Protein AF-A0A2S6ZAH8-F1 (afdb_monomer_lite)

pLDDT: mean 76.75, std 14.33, range [39.75, 96.81]

Foldseek 3Di:
DDPDDDDDQLDQDPVNCVVVVVVDDDDDDDPPDDDPDDPPPDDDDDDPVVVVSLVSNCVVVPQPDDDLPDLVSVCVNCVCDVPPHDSVRSNVVSVVVVVVCCVVCVVPPPPPPPPVPDDDD

Organism: NCBI:txid56464

Radius of gyration: 21.01 Å; chains: 1; bounding box: 39×53×66 Å

InterPro domains:
  IPR025161 Insertion element IS402-like domain [PF13340] (12-64)

Secondary structure (DSSP, 8-state):
---PPP--TT---HHHHHHHGGGSPP----TTS--SS-TT-SSPPPPHHHHHHHHHHHHHH------TT-HHHHHHH-TTBTTTB-HHHHHHHHHHHHHHHHHH-GGGS--GGGGSSS---

Structure (mmCIF, N/CA/C/O backbone):
data_AF-A0A2S6ZAH8-F1
#
_entry.id   AF-A0A2S6ZAH8-F1
#
loop_
_atom_site.group_PDB
_atom_site.id
_atom_site.type_symbol
_atom_site.label_atom_id
_atom_site.label_alt_id
_atom_site.label_comp_id
_atom_site.label_asym_id
_atom_site.label_entity_id
_atom_site.label_seq_id
_atom_site.pdbx_PDB_ins_code
_atom_site.Cartn_x
_atom_site.Cartn_y
_atom_site.Cartn_z
_atom_site.occupancy
_atom_site.B_iso_or_equiv
_atom_site.auth_seq_id
_atom_site.auth_comp_id
_atom_site.auth_asym_id
_atom_site.auth_atom_id
_atom_site.pdbx_PDB_model_num
ATOM 1 N N . MET A 1 1 ? -12.974 -35.774 -2.867 1.00 39.75 1 MET A N 1
ATOM 2 C CA . MET A 1 1 ? -11.675 -35.068 -2.810 1.00 39.75 1 MET A CA 1
ATOM 3 C C . MET A 1 1 ? -11.791 -33.830 -3.685 1.00 39.75 1 MET A C 1
ATOM 5 O O . MET A 1 1 ? -11.860 -33.980 -4.897 1.00 39.75 1 MET A O 1
ATOM 9 N N . ALA A 1 2 ? -11.941 -32.635 -3.108 1.00 48.81 2 ALA A N 1
ATOM 10 C CA . ALA A 1 2 ? -12.063 -31.413 -3.903 1.00 48.81 2 ALA A CA 1
ATOM 11 C C . ALA A 1 2 ? -10.699 -31.071 -4.524 1.00 48.81 2 ALA A C 1
ATOM 13 O O . ALA A 1 2 ? -9.753 -30.724 -3.821 1.00 48.81 2 ALA A O 1
ATOM 14 N N . THR A 1 3 ? -10.586 -31.208 -5.842 1.00 56.06 3 THR A N 1
ATOM 15 C CA . THR A 1 3 ? -9.433 -30.751 -6.622 1.00 56.06 3 THR A CA 1
ATOM 16 C C . THR A 1 3 ? -9.428 -29.226 -6.648 1.00 56.06 3 THR A C 1
ATOM 18 O O . THR A 1 3 ? -10.157 -28.608 -7.422 1.00 56.06 3 THR A O 1
ATOM 21 N N . GLY A 1 4 ? -8.640 -28.611 -5.766 1.00 67.81 4 GLY A N 1
ATOM 22 C CA . GLY A 1 4 ? -8.479 -27.160 -5.723 1.00 67.81 4 GLY A CA 1
ATOM 23 C C . GLY A 1 4 ? -7.835 -26.629 -7.005 1.00 67.81 4 GLY A C 1
ATOM 24 O O . GLY A 1 4 ? -6.816 -27.151 -7.464 1.00 67.81 4 GLY A O 1
ATOM 25 N N . LYS A 1 5 ? -8.418 -25.575 -7.588 1.00 79.44 5 LYS A N 1
ATOM 26 C CA . LYS A 1 5 ? -7.823 -24.854 -8.719 1.00 79.44 5 LYS A CA 1
ATOM 27 C C . LYS A 1 5 ? -6.515 -24.212 -8.252 1.00 79.44 5 LYS A C 1
ATOM 29 O O . LYS A 1 5 ? -6.515 -23.415 -7.318 1.00 79.44 5 LYS A O 1
ATOM 34 N N . ARG A 1 6 ? -5.400 -24.551 -8.902 1.00 82.31 6 ARG A N 1
ATOM 35 C CA . ARG A 1 6 ? -4.115 -23.891 -8.646 1.00 82.31 6 ARG A CA 1
ATOM 36 C C . ARG A 1 6 ? -4.205 -22.420 -9.050 1.00 82.31 6 ARG A C 1
ATOM 38 O O . ARG A 1 6 ? -4.636 -22.110 -10.158 1.00 82.31 6 ARG A O 1
ATOM 45 N N . VAL A 1 7 ? -3.771 -21.545 -8.152 1.00 83.62 7 VAL A N 1
ATOM 46 C CA . VAL A 1 7 ? -3.579 -20.112 -8.397 1.00 83.62 7 VAL A CA 1
ATOM 47 C C . VAL A 1 7 ? -2.100 -19.774 -8.267 1.00 83.62 7 VAL A C 1
ATOM 49 O O . VAL A 1 7 ? -1.328 -20.551 -7.693 1.00 83.62 7 VAL A O 1
ATOM 52 N N . ASP A 1 8 ? -1.699 -18.628 -8.805 1.00 78.38 8 ASP A N 1
ATOM 53 C CA . ASP A 1 8 ? -0.338 -18.146 -8.627 1.00 78.38 8 ASP A CA 1
ATOM 54 C C . ASP A 1 8 ? -0.039 -17.872 -7.153 1.00 78.38 8 ASP A C 1
ATOM 56 O O . ASP A 1 8 ? -0.906 -17.482 -6.371 1.00 78.38 8 ASP A O 1
ATOM 60 N N . ALA A 1 9 ? 1.224 -18.037 -6.771 1.00 75.50 9 ALA A N 1
ATOM 61 C CA . ALA A 1 9 ? 1.632 -17.978 -5.371 1.00 75.50 9 ALA A CA 1
ATOM 62 C C . ALA A 1 9 ? 1.552 -16.571 -4.740 1.00 75.50 9 ALA A C 1
ATOM 64 O O . ALA A 1 9 ? 1.813 -16.433 -3.549 1.00 75.50 9 ALA A O 1
ATOM 65 N N . TRP A 1 10 ? 1.242 -15.535 -5.526 1.00 79.12 10 TRP A N 1
ATOM 66 C CA . TRP A 1 10 ? 1.010 -14.163 -5.061 1.00 79.12 10 TRP A CA 1
ATOM 67 C C . TRP A 1 10 ? -0.479 -13.805 -4.928 1.00 79.12 10 TRP A C 1
ATOM 69 O O . TRP A 1 10 ? -0.802 -12.698 -4.500 1.00 79.12 10 TRP A O 1
ATOM 79 N N . VAL A 1 11 ? -1.391 -14.705 -5.306 1.00 83.50 11 VAL A N 1
ATOM 80 C CA . VAL A 1 11 ? -2.837 -14.482 -5.198 1.00 83.50 11 VAL A CA 1
ATOM 81 C C . VAL A 1 11 ? -3.304 -14.815 -3.783 1.00 83.50 11 VAL A C 1
ATOM 83 O O . VAL A 1 11 ? -3.062 -15.912 -3.282 1.00 83.50 11 VAL A O 1
ATOM 86 N N . VAL A 1 12 ? -4.020 -13.884 -3.149 1.00 86.75 12 VAL A N 1
ATOM 87 C CA . VAL A 1 12 ? -4.660 -14.116 -1.849 1.00 86.75 12 VAL A CA 1
ATOM 88 C C . VAL A 1 12 ? -6.063 -14.668 -2.074 1.00 86.75 12 VAL A C 1
ATOM 90 O O . VAL A 1 12 ? -6.985 -13.945 -2.451 1.00 86.75 12 VAL A O 1
ATOM 93 N N . THR A 1 13 ? -6.216 -15.972 -1.855 1.00 90.69 13 THR A N 1
ATOM 94 C CA . THR A 1 13 ? -7.520 -16.641 -1.894 1.00 90.69 13 THR A CA 1
ATOM 95 C C . THR A 1 13 ? -8.376 -16.256 -0.689 1.00 90.69 13 THR A C 1
ATOM 97 O O . THR A 1 13 ? -7.855 -15.815 0.337 1.00 90.69 13 THR A O 1
ATOM 100 N N . ASP A 1 14 ? -9.691 -16.465 -0.787 1.00 91.88 14 ASP A N 1
ATOM 101 C CA . ASP A 1 14 ? -10.610 -16.211 0.330 1.00 91.88 14 ASP A CA 1
ATOM 102 C C . ASP A 1 14 ? -10.260 -17.054 1.565 1.00 91.88 14 ASP A C 1
ATOM 104 O O . ASP A 1 14 ? -10.259 -16.532 2.674 1.00 91.88 14 ASP A O 1
ATOM 108 N N . ASP A 1 15 ? -9.849 -18.312 1.378 1.00 92.50 15 ASP A N 1
ATOM 109 C CA . ASP A 1 15 ? -9.406 -19.182 2.477 1.00 92.50 15 ASP A CA 1
ATOM 110 C C . ASP A 1 15 ? -8.154 -18.654 3.189 1.00 92.50 15 ASP A C 1
ATOM 112 O O . ASP A 1 15 ? -8.025 -18.771 4.411 1.00 92.50 15 ASP A O 1
ATOM 116 N N . LEU A 1 16 ? -7.208 -18.082 2.435 1.00 92.19 16 LEU A N 1
ATOM 117 C CA . LEU A 1 16 ? -6.026 -17.453 3.018 1.00 92.19 16 LEU A CA 1
ATOM 118 C C . LEU A 1 16 ? -6.418 -16.169 3.754 1.00 92.19 16 LEU A C 1
ATOM 120 O O . LEU A 1 16 ? -5.952 -15.931 4.870 1.00 92.19 16 LEU A O 1
ATOM 124 N N . TRP A 1 17 ? -7.293 -15.365 3.149 1.00 94.38 17 TRP A N 1
ATOM 125 C CA . TRP A 1 17 ? -7.785 -14.130 3.745 1.00 94.38 17 TRP A CA 1
ATOM 126 C C . TRP A 1 17 ? -8.536 -14.381 5.056 1.00 94.38 17 TRP A C 1
ATOM 128 O O . TRP A 1 17 ? -8.249 -13.713 6.043 1.00 94.38 17 TRP A O 1
ATOM 138 N N . ALA A 1 18 ? -9.394 -15.402 5.117 1.00 96.56 18 ALA A N 1
ATOM 139 C CA . ALA A 1 18 ? -10.149 -15.769 6.317 1.00 96.56 18 ALA A CA 1
ATOM 140 C C . ALA A 1 18 ? -9.252 -16.103 7.525 1.00 96.56 18 ALA A C 1
ATOM 142 O O . ALA A 1 18 ? -9.659 -15.930 8.672 1.00 96.56 18 ALA A O 1
ATOM 143 N N . ARG A 1 19 ? -8.016 -16.561 7.284 1.00 95.75 19 ARG A N 1
ATOM 144 C CA . ARG A 1 19 ? -7.014 -16.806 8.337 1.00 95.75 19 ARG A CA 1
ATOM 145 C C . ARG A 1 19 ? -6.225 -15.552 8.703 1.00 95.75 19 ARG A C 1
ATOM 147 O O . ARG A 1 19 ? -5.796 -15.420 9.843 1.00 95.75 19 ARG A O 1
ATOM 154 N N . ALA A 1 20 ? -5.998 -14.664 7.737 1.00 95.12 20 ALA A N 1
ATOM 155 C CA . ALA A 1 20 ? -5.197 -13.458 7.916 1.00 95.12 20 ALA A CA 1
ATOM 156 C C . ALA A 1 20 ? -5.992 -12.310 8.554 1.00 95.12 20 ALA A C 1
ATOM 158 O O . ALA A 1 20 ? -5.465 -11.617 9.421 1.00 95.12 20 ALA A O 1
ATOM 159 N N . GLU A 1 21 ? -7.248 -12.113 8.148 1.00 95.62 21 GLU A N 1
ATOM 160 C CA . GLU A 1 21 ? -8.095 -10.993 8.569 1.00 95.62 21 GLU A CA 1
AT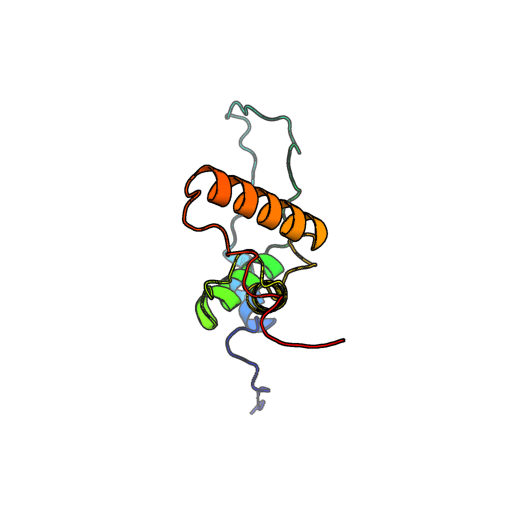OM 161 C C . GLU A 1 21 ? -8.224 -10.845 10.094 1.00 95.62 21 GLU A C 1
ATOM 163 O O . GLU A 1 21 ? -8.001 -9.735 10.582 1.00 95.62 21 GLU A O 1
ATOM 168 N N . PRO A 1 22 ? -8.470 -11.916 10.879 1.00 96.81 22 PRO A N 1
ATOM 169 C CA . PRO A 1 22 ? -8.616 -11.795 12.332 1.00 96.81 22 PRO A CA 1
ATOM 170 C C . PRO A 1 22 ? -7.329 -11.371 13.053 1.00 96.81 22 PRO A C 1
ATOM 172 O O . PRO A 1 22 ? -7.378 -10.954 14.206 1.00 96.81 22 PRO A O 1
ATOM 175 N N . LEU A 1 23 ? -6.170 -11.491 12.395 1.00 95.88 23 LEU A N 1
ATOM 176 C CA . LEU A 1 23 ? -4.866 -11.143 12.964 1.00 95.88 23 LEU A CA 1
ATOM 177 C C . LEU A 1 23 ? -4.521 -9.660 12.781 1.00 95.88 23 LEU A C 1
ATOM 179 O O . LEU A 1 23 ? -3.525 -9.187 13.330 1.00 95.88 23 LEU A O 1
ATOM 183 N N . ILE A 1 24 ? -5.301 -8.922 11.988 1.00 92.31 24 ILE A N 1
ATOM 184 C CA . ILE A 1 24 ? -5.035 -7.515 11.699 1.00 92.31 24 ILE A CA 1
ATOM 185 C C . ILE A 1 24 ? -5.622 -6.663 12.830 1.00 92.31 24 ILE A C 1
ATOM 187 O O . ILE A 1 24 ? -6.839 -6.652 13.016 1.00 92.31 24 ILE A O 1
ATOM 191 N N . PRO A 1 25 ? -4.793 -5.913 13.577 1.00 91.94 25 PRO A N 1
ATOM 192 C CA . PRO A 1 25 ? -5.287 -5.106 14.681 1.00 91.94 25 PRO A CA 1
ATOM 193 C C . PRO A 1 25 ? -6.176 -3.969 14.172 1.00 91.94 25 PRO A C 1
ATOM 195 O O . PRO A 1 25 ? -5.859 -3.290 13.187 1.00 91.94 25 PRO A O 1
ATOM 198 N N . VAL A 1 26 ? -7.272 -3.721 14.887 1.00 88.88 26 VAL A N 1
ATOM 199 C CA . VAL A 1 26 ? -8.141 -2.573 14.623 1.00 88.88 26 VAL A CA 1
ATOM 200 C C . VAL A 1 26 ? -7.390 -1.295 14.985 1.00 88.88 26 VAL A C 1
ATOM 202 O O . VAL A 1 26 ? -6.798 -1.163 16.056 1.00 88.88 26 VAL A O 1
ATOM 205 N N . ARG A 1 27 ? -7.379 -0.336 14.058 1.00 84.06 27 ARG A N 1
ATOM 206 C CA . ARG A 1 27 ? -6.688 0.935 14.258 1.00 84.06 27 ARG A CA 1
ATOM 207 C C . ARG A 1 27 ? -7.548 1.878 15.089 1.00 84.06 27 ARG A C 1
ATOM 209 O O . ARG A 1 27 ? -8.475 2.491 14.566 1.00 84.06 27 ARG A O 1
ATOM 216 N N . GLU A 1 28 ? -7.153 2.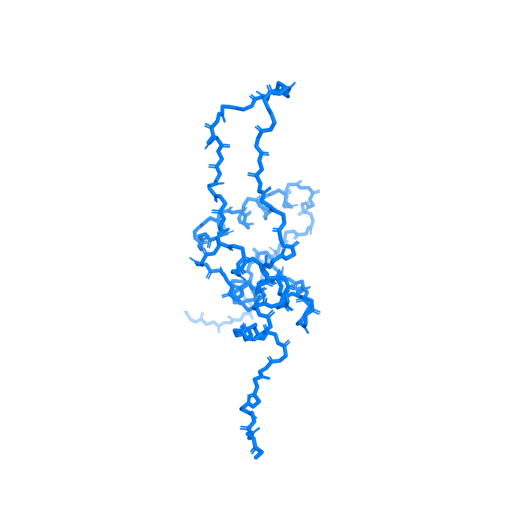079 16.337 1.00 87.25 28 GLU A N 1
ATOM 217 C CA . GLU A 1 28 ? -7.784 3.033 17.245 1.00 87.25 28 GLU A CA 1
ATOM 218 C C . GLU A 1 28 ? -6.918 4.279 17.441 1.00 87.25 28 GLU A C 1
ATOM 220 O O . GLU A 1 28 ? -5.686 4.234 17.378 1.00 87.25 28 GLU A O 1
ATOM 225 N N . ARG A 1 29 ? -7.571 5.427 17.641 1.00 83.62 29 ARG A N 1
ATOM 226 C CA . ARG A 1 29 ? -6.892 6.681 17.966 1.00 83.62 29 ARG A CA 1
ATOM 227 C C . ARG A 1 29 ? -6.981 6.903 19.480 1.00 83.62 29 ARG A C 1
ATOM 229 O O . ARG A 1 29 ? -8.024 7.378 19.924 1.00 83.62 29 ARG A O 1
ATOM 236 N N . PRO A 1 30 ? -5.942 6.574 20.271 1.00 88.62 30 PRO A N 1
ATOM 237 C CA . PRO A 1 30 ? -5.981 6.769 21.717 1.00 88.62 30 PRO A CA 1
ATOM 238 C C . PRO A 1 30 ? -6.236 8.234 22.086 1.00 88.62 30 PRO A C 1
ATOM 240 O O . PRO A 1 30 ? -5.559 9.140 21.599 1.00 88.62 30 PRO A O 1
ATOM 243 N N . ALA A 1 31 ? -7.209 8.458 22.972 1.00 84.31 31 ALA A N 1
ATOM 244 C CA . ALA A 1 31 ? -7.618 9.793 23.414 1.00 84.31 31 ALA A CA 1
ATOM 245 C C . ALA A 1 31 ? -6.533 10.525 24.225 1.00 84.31 31 ALA A C 1
ATOM 247 O O . ALA A 1 31 ? -6.544 11.746 24.320 1.00 84.31 31 ALA A O 1
ATOM 248 N N . THR A 1 32 ? -5.581 9.780 24.785 1.00 89.75 32 THR A N 1
ATOM 249 C CA . THR A 1 32 ? -4.507 10.289 25.649 1.00 89.75 32 THR A CA 1
ATOM 250 C C . THR A 1 32 ? -3.337 10.904 24.883 1.00 89.75 32 THR A C 1
ATOM 252 O O . THR A 1 32 ? -2.452 11.498 25.491 1.00 89.75 32 THR A O 1
ATOM 255 N N . THR A 1 33 ? -3.287 10.744 23.558 1.00 87.44 33 THR A N 1
ATOM 256 C CA . THR A 1 33 ? -2.172 11.228 22.738 1.00 87.44 33 THR A CA 1
ATOM 257 C C . THR A 1 33 ? -2.499 12.583 22.124 1.00 87.44 33 THR A C 1
ATOM 259 O O . THR A 1 33 ? -3.488 12.726 21.404 1.00 87.44 33 THR A O 1
ATOM 262 N N . GLU A 1 34 ? -1.627 13.569 22.326 1.00 89.62 34 GLU A N 1
ATOM 263 C CA . GLU A 1 34 ? -1.725 14.840 21.616 1.00 89.62 34 GLU A CA 1
ATOM 264 C C . GLU A 1 34 ? -1.200 14.683 20.181 1.00 89.62 34 GLU A C 1
ATOM 266 O O . GLU A 1 34 ? -0.031 14.387 19.925 1.00 89.62 34 GLU A O 1
ATOM 271 N N . TYR A 1 35 ? -2.086 14.854 19.203 1.00 87.31 35 TYR A N 1
ATOM 272 C CA . TYR A 1 35 ? -1.741 14.681 17.797 1.00 87.31 35 TYR A CA 1
ATOM 273 C C . TYR A 1 35 ? -1.473 16.019 17.117 1.00 87.31 35 TYR A C 1
ATOM 275 O O . TYR A 1 35 ? -2.347 16.876 17.042 1.00 87.31 35 TYR A O 1
ATOM 283 N N . ARG A 1 36 ? -0.323 16.123 16.440 1.00 90.19 36 ARG A N 1
ATOM 284 C CA . ARG A 1 36 ? 0.036 17.291 15.612 1.00 90.19 36 ARG A CA 1
ATOM 285 C C . ARG A 1 36 ? -0.956 17.576 14.472 1.00 90.19 36 ARG A C 1
ATOM 287 O O . ARG A 1 36 ? -1.025 18.695 13.978 1.00 90.19 36 ARG A O 1
ATOM 294 N N . ARG A 1 37 ? -1.682 16.560 13.986 1.00 87.00 37 ARG A N 1
ATOM 295 C CA . ARG A 1 37 ? -2.621 16.685 12.858 1.00 87.00 37 ARG A CA 1
ATOM 296 C C . ARG A 1 37 ? -4.070 16.500 13.307 1.00 87.00 37 ARG A C 1
ATOM 298 O O . ARG A 1 37 ? -4.369 15.648 14.148 1.00 87.00 37 ARG A O 1
ATOM 305 N N . ARG A 1 38 ? -4.977 17.257 12.675 1.00 84.31 38 ARG A N 1
ATOM 306 C CA . ARG A 1 38 ? -6.431 17.121 12.862 1.00 84.31 38 ARG A CA 1
ATOM 307 C C . ARG A 1 38 ? -6.895 15.690 12.567 1.00 84.31 38 ARG A C 1
ATOM 309 O O . ARG A 1 38 ? -6.281 14.976 11.774 1.00 84.31 38 ARG A O 1
ATOM 316 N N . ALA A 1 39 ? -7.982 15.273 13.216 1.00 81.19 39 ALA A N 1
ATOM 317 C CA . ALA A 1 39 ? -8.644 14.008 12.898 1.00 81.19 39 ALA A CA 1
ATOM 318 C C . ALA A 1 39 ? -8.975 13.932 11.404 1.00 81.19 39 ALA A C 1
ATOM 320 O O . ALA A 1 39 ? -9.408 14.923 10.824 1.00 81.19 39 ALA A O 1
ATOM 321 N N . GLY A 1 40 ? -8.718 12.784 10.776 1.00 82.00 40 GLY A N 1
ATOM 322 C CA . GLY A 1 40 ? -8.953 12.601 9.341 1.00 82.00 40 GLY A CA 1
ATOM 323 C C . GLY A 1 40 ? -7.966 13.327 8.418 1.00 82.00 40 GLY A C 1
ATOM 324 O O . GLY A 1 4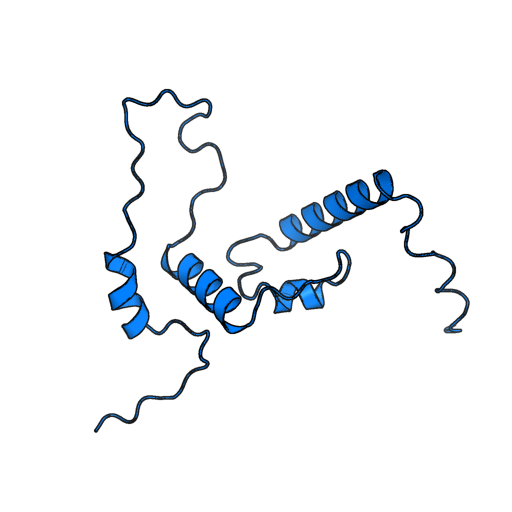0 ? -8.090 13.218 7.203 1.00 82.00 40 GLY A O 1
ATOM 325 N N . ALA A 1 41 ? -6.960 14.035 8.945 1.00 82.69 41 ALA A N 1
ATOM 326 C CA . ALA A 1 41 ? -5.951 14.675 8.109 1.00 82.69 41 ALA A CA 1
ATOM 327 C C . ALA A 1 41 ? -5.005 13.634 7.489 1.00 82.69 41 ALA A C 1
ATOM 329 O O . ALA A 1 41 ? -4.192 13.010 8.176 1.00 82.69 41 ALA A O 1
ATOM 330 N N . GLY A 1 42 ? -5.073 13.490 6.168 1.00 83.94 42 GLY A N 1
ATOM 331 C CA . GLY A 1 42 ? -4.241 12.577 5.392 1.00 83.94 42 GLY A CA 1
ATOM 332 C C . GLY A 1 42 ? -5.067 11.798 4.383 1.00 83.94 42 GLY A C 1
ATOM 333 O O . GLY A 1 42 ? -6.245 12.069 4.170 1.00 83.94 42 GLY A O 1
ATOM 334 N N . ARG A 1 43 ? -4.436 10.817 3.741 1.00 81.88 43 ARG A N 1
ATOM 335 C CA . ARG A 1 43 ? -5.163 9.911 2.863 1.00 81.88 43 ARG A CA 1
ATOM 336 C C . ARG A 1 43 ? -5.914 8.880 3.711 1.00 81.88 43 ARG A C 1
ATOM 338 O O . ARG A 1 43 ? -5.275 8.296 4.590 1.00 81.88 43 ARG A O 1
ATOM 345 N N . PRO A 1 44 ? -7.211 8.634 3.462 1.00 82.75 44 PRO A N 1
ATOM 346 C CA . PRO A 1 44 ? -7.938 7.600 4.181 1.00 82.75 44 PRO A CA 1
ATOM 347 C C . PRO A 1 44 ? -7.253 6.235 4.011 1.00 82.75 44 PRO A C 1
ATOM 349 O O . PRO A 1 44 ? -6.676 5.967 2.945 1.00 82.75 44 PRO A O 1
ATOM 352 N N . PRO A 1 45 ? -7.286 5.387 5.057 1.00 84.88 45 PRO A N 1
ATOM 353 C CA . PRO A 1 45 ? -6.754 4.040 4.975 1.00 84.88 45 PRO A CA 1
ATOM 354 C C . PRO A 1 45 ? -7.522 3.250 3.919 1.00 84.88 45 PRO A C 1
ATOM 356 O O . PRO A 1 45 ? -8.681 3.523 3.607 1.00 84.88 45 PRO A O 1
ATOM 359 N N . LYS A 1 46 ? -6.842 2.274 3.340 1.00 86.00 46 LYS A N 1
ATOM 360 C CA . LYS A 1 46 ? -7.418 1.391 2.334 1.00 86.00 46 LYS A CA 1
ATOM 361 C C . LYS A 1 46 ? -7.844 0.075 2.990 1.00 86.00 46 LYS A C 1
ATOM 363 O O . LYS A 1 46 ? -7.351 -0.216 4.080 1.00 86.00 46 LYS A O 1
ATOM 368 N N . PRO A 1 47 ? -8.726 -0.713 2.350 1.00 89.81 47 PRO A N 1
ATOM 369 C CA . PRO A 1 47 ? -9.152 -2.000 2.891 1.00 89.81 47 PRO A CA 1
ATOM 370 C C . PRO A 1 47 ? -7.954 -2.902 3.198 1.00 89.81 47 PRO A C 1
ATOM 372 O O . PRO A 1 47 ? -7.023 -2.989 2.394 1.00 89.81 47 PRO A O 1
ATOM 375 N N . ALA A 1 48 ? -7.987 -3.572 4.349 1.00 91.38 48 ALA A N 1
ATOM 376 C CA . ALA A 1 48 ? -6.873 -4.377 4.841 1.00 91.38 48 ALA A CA 1
ATOM 377 C C . ALA A 1 48 ? -6.497 -5.514 3.874 1.00 91.38 48 ALA A C 1
ATOM 379 O O . ALA A 1 48 ? -5.313 -5.724 3.618 1.00 91.38 48 ALA A O 1
ATOM 380 N N . ARG A 1 49 ? -7.500 -6.158 3.257 1.00 91.88 49 ARG A N 1
ATOM 381 C CA . ARG A 1 49 ? -7.315 -7.224 2.258 1.00 91.88 49 ARG A CA 1
ATOM 382 C C . ARG A 1 49 ? -6.425 -6.810 1.111 1.00 91.88 49 ARG A C 1
ATOM 384 O O . ARG A 1 49 ? -5.439 -7.469 0.803 1.00 91.88 49 ARG A O 1
ATOM 391 N N . LEU A 1 50 ? -6.750 -5.666 0.533 1.00 85.62 50 LEU A N 1
ATOM 392 C CA . LEU A 1 50 ? -6.005 -5.131 -0.584 1.00 85.62 50 LEU A CA 1
ATOM 393 C C . LEU A 1 50 ? -4.531 -4.926 -0.159 1.00 85.62 50 LEU A C 1
ATOM 395 O O . LEU A 1 50 ? -3.611 -5.096 -0.956 1.00 85.62 50 LEU A O 1
ATOM 399 N N . VAL A 1 51 ? -4.288 -4.455 1.080 1.00 87.88 51 VAL A N 1
ATOM 400 C CA . VAL A 1 51 ? -2.931 -4.085 1.537 1.00 87.88 51 VAL A CA 1
ATOM 401 C C . VAL A 1 51 ? -2.121 -5.353 1.744 1.00 87.88 51 VAL A C 1
ATOM 403 O O . VAL A 1 51 ? -0.965 -5.423 1.334 1.00 87.88 51 VAL A O 1
ATOM 406 N N . PHE A 1 52 ? -2.759 -6.361 2.329 1.00 89.75 52 PHE A N 1
ATOM 407 C CA . PHE A 1 52 ? -2.213 -7.695 2.491 1.00 89.75 52 PHE A CA 1
ATOM 408 C C . PHE A 1 52 ? -1.858 -8.335 1.139 1.00 89.75 52 PHE A C 1
ATOM 410 O O . PHE A 1 52 ? -0.738 -8.809 0.974 1.00 89.75 52 PHE A O 1
ATOM 417 N N . GLU A 1 53 ? -2.745 -8.252 0.143 1.00 87.31 53 GLU A N 1
ATOM 418 C CA . GLU A 1 53 ? -2.483 -8.694 -1.237 1.00 87.31 53 GLU A CA 1
ATOM 419 C C . GLU A 1 53 ? -1.232 -8.037 -1.830 1.00 87.31 53 GLU A C 1
ATOM 421 O O . GLU A 1 53 ? -0.368 -8.721 -2.379 1.00 87.31 53 GLU A O 1
ATOM 426 N N . ALA A 1 54 ? -1.083 -6.720 -1.670 1.00 81.62 54 ALA A N 1
ATOM 427 C CA . ALA A 1 54 ? 0.102 -6.013 -2.151 1.00 81.62 54 ALA A CA 1
ATOM 428 C C . ALA A 1 54 ? 1.391 -6.468 -1.444 1.00 81.62 54 ALA A C 1
ATOM 430 O O . ALA A 1 54 ? 2.426 -6.611 -2.094 1.00 81.62 54 ALA A O 1
ATOM 431 N N . VAL A 1 55 ? 1.340 -6.715 -0.130 1.00 85.88 55 VAL A N 1
ATOM 432 C CA . VAL A 1 55 ? 2.486 -7.235 0.633 1.00 85.88 55 VAL A CA 1
ATOM 433 C C . VAL A 1 55 ? 2.874 -8.630 0.143 1.00 85.88 55 VAL A C 1
ATOM 435 O O . VAL A 1 55 ? 4.047 -8.862 -0.141 1.00 85.88 55 VAL A O 1
ATOM 438 N N . VAL A 1 56 ? 1.906 -9.539 -0.014 1.00 85.69 56 VAL A N 1
ATOM 439 C CA . VAL A 1 56 ? 2.143 -10.903 -0.518 1.00 85.69 56 VAL A CA 1
ATOM 440 C C . VAL A 1 56 ? 2.736 -10.875 -1.925 1.00 85.69 56 VAL A C 1
ATOM 442 O O . VAL A 1 56 ? 3.704 -11.591 -2.186 1.00 85.69 56 VAL A O 1
ATOM 44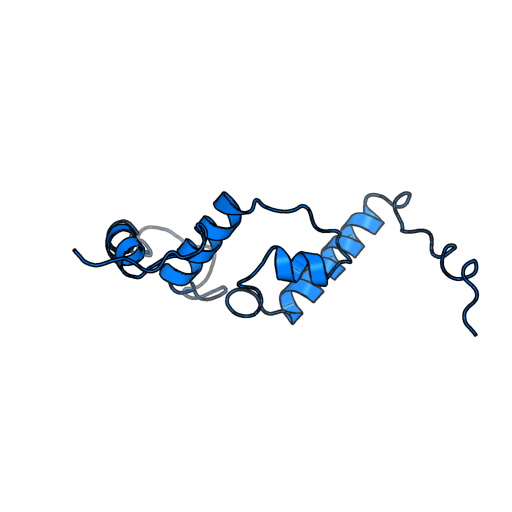5 N N . TYR A 1 57 ? 2.226 -10.010 -2.807 1.00 80.75 57 TYR A N 1
ATOM 446 C CA . TYR A 1 57 ? 2.797 -9.821 -4.138 1.00 80.75 57 TYR A CA 1
ATOM 447 C C . TYR A 1 57 ? 4.271 -9.422 -4.065 1.00 80.75 57 TYR A C 1
ATOM 449 O O . TYR A 1 57 ? 5.115 -10.137 -4.597 1.00 80.75 57 TYR A O 1
ATOM 457 N N . ILE A 1 58 ? 4.601 -8.350 -3.333 1.00 80.19 58 ILE A N 1
ATOM 458 C CA . ILE A 1 58 ? 5.984 -7.858 -3.205 1.00 80.19 58 ILE A CA 1
ATOM 459 C C . ILE A 1 58 ? 6.908 -8.935 -2.627 1.00 80.19 58 ILE A C 1
ATOM 461 O O . ILE A 1 58 ? 8.021 -9.111 -3.119 1.00 80.19 58 ILE A O 1
ATOM 465 N N . LEU A 1 59 ? 6.468 -9.667 -1.600 1.00 82.56 59 LEU A N 1
ATOM 466 C CA . LEU A 1 59 ? 7.268 -10.736 -0.996 1.00 82.56 59 LEU A CA 1
ATOM 467 C C . LEU A 1 59 ? 7.501 -11.904 -1.960 1.00 82.56 59 LEU A C 1
ATOM 469 O O . LEU A 1 59 ? 8.541 -12.557 -1.884 1.00 82.56 59 LEU A O 1
ATOM 473 N N . ARG A 1 60 ? 6.553 -12.176 -2.865 1.00 79.38 60 ARG A N 1
ATOM 474 C CA . ARG A 1 60 ? 6.620 -13.332 -3.761 1.00 79.38 60 ARG A CA 1
ATOM 475 C C . ARG A 1 60 ? 7.296 -13.044 -5.098 1.00 79.38 60 ARG A C 1
ATOM 477 O O . ARG A 1 60 ? 7.953 -13.938 -5.626 1.00 79.38 60 ARG A O 1
ATOM 484 N N . THR A 1 61 ? 7.146 -11.835 -5.633 1.00 72.81 61 THR A N 1
ATOM 485 C CA . THR A 1 61 ? 7.745 -11.410 -6.911 1.00 72.81 61 THR A CA 1
ATOM 486 C C . THR A 1 61 ? 9.029 -10.601 -6.732 1.00 72.81 61 THR A C 1
ATOM 488 O O . THR A 1 61 ? 9.788 -10.432 -7.685 1.00 72.81 61 THR A O 1
ATOM 491 N N . GLY A 1 62 ? 9.268 -10.085 -5.523 1.00 65.31 62 GLY A N 1
ATOM 492 C CA . GLY A 1 62 ? 10.306 -9.105 -5.222 1.00 65.31 62 GLY A CA 1
ATOM 493 C C . GLY A 1 62 ? 9.858 -7.665 -5.497 1.00 65.31 62 GLY A C 1
ATOM 494 O O . GLY A 1 62 ? 8.938 -7.405 -6.275 1.00 65.31 62 GLY A O 1
ATOM 495 N N . CYS A 1 63 ? 10.544 -6.705 -4.871 1.00 63.56 63 CYS A N 1
ATOM 496 C CA . CYS A 1 63 ? 10.481 -5.299 -5.264 1.00 63.56 63 CYS A CA 1
ATOM 497 C C . CYS A 1 63 ? 11.486 -5.099 -6.402 1.00 63.56 63 CYS A C 1
ATOM 499 O O . CYS A 1 63 ? 12.683 -4.934 -6.162 1.00 63.56 63 CYS A O 1
ATOM 501 N N . GLN A 1 64 ? 11.023 -5.204 -7.646 1.00 58.88 64 GLN A N 1
ATOM 502 C CA . GLN A 1 64 ? 11.894 -4.995 -8.798 1.00 58.88 64 GLN A CA 1
ATOM 503 C C . GLN A 1 64 ? 12.316 -3.522 -8.824 1.00 58.88 64 GLN A C 1
ATOM 505 O O . GLN A 1 64 ? 11.471 -2.625 -8.853 1.00 58.88 64 GLN A O 1
ATOM 510 N N . GLY A 1 65 ? 13.623 -3.259 -8.764 1.00 59.81 65 GLY A N 1
ATOM 511 C CA . GLY A 1 65 ? 14.157 -1.914 -8.943 1.00 59.81 65 GLY A CA 1
ATOM 512 C C . GLY A 1 65 ? 13.767 -1.404 -10.326 1.00 59.81 65 GLY A C 1
ATOM 513 O O . GLY A 1 65 ? 14.265 -1.901 -11.328 1.00 59.81 65 GLY A O 1
ATOM 514 N N . CYS A 1 66 ? 12.851 -0.441 -10.379 1.00 67.94 66 CYS A N 1
ATOM 515 C CA . CYS A 1 66 ? 12.382 0.147 -11.629 1.00 67.94 66 CYS A CA 1
ATOM 516 C C . CYS A 1 66 ? 13.029 1.519 -11.824 1.00 67.94 66 CYS A C 1
ATOM 518 O O . CYS A 1 66 ? 13.119 2.306 -10.877 1.00 67.94 66 CYS A O 1
ATOM 520 N N . ALA A 1 67 ? 13.451 1.827 -13.050 1.00 75.06 67 ALA A N 1
ATOM 521 C CA . ALA A 1 67 ? 13.968 3.148 -13.393 1.00 75.06 67 ALA A CA 1
ATOM 522 C C . ALA A 1 67 ? 12.900 4.241 -13.181 1.00 75.06 67 ALA A C 1
ATOM 524 O O . ALA A 1 67 ? 11.705 3.979 -13.295 1.00 75.06 67 ALA A O 1
ATOM 525 N N . LEU A 1 68 ? 13.318 5.478 -12.879 1.00 76.38 68 LEU A N 1
ATOM 526 C CA . LEU A 1 68 ? 12.419 6.619 -12.610 1.00 76.38 68 LEU A CA 1
ATOM 527 C C . LEU A 1 68 ? 11.713 7.189 -13.858 1.00 76.38 68 LEU A C 1
ATOM 529 O O . LEU A 1 68 ? 10.968 8.168 -13.749 1.00 76.38 68 LEU A O 1
ATOM 533 N N . ASP A 1 69 ? 11.902 6.588 -15.018 1.00 80.38 69 ASP A N 1
ATOM 534 C CA . ASP A 1 69 ? 11.249 6.932 -16.276 1.00 80.38 69 ASP A CA 1
ATOM 535 C C . ASP A 1 69 ? 10.570 5.733 -16.958 1.00 80.38 69 ASP A C 1
ATOM 537 O O . ASP A 1 69 ? 9.947 5.908 -18.004 1.00 80.38 69 ASP A O 1
ATOM 541 N N . ASP A 1 70 ? 10.617 4.543 -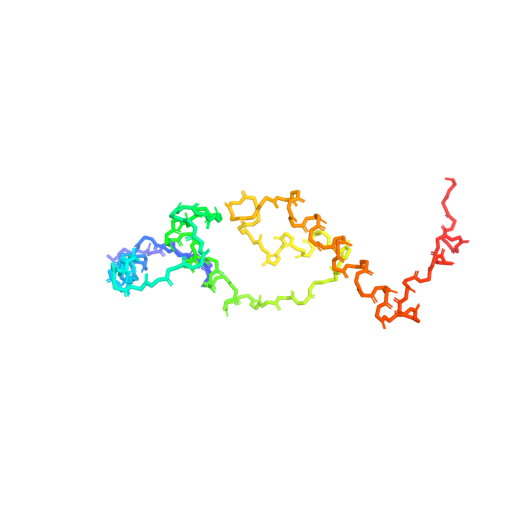16.349 1.00 79.44 70 ASP A N 1
ATOM 542 C CA . ASP A 1 70 ? 10.006 3.329 -16.894 1.00 79.44 70 ASP A CA 1
ATOM 543 C C . ASP A 1 70 ? 8.634 3.054 -16.267 1.00 79.44 70 ASP A C 1
ATOM 545 O O . ASP A 1 70 ? 8.479 2.348 -15.266 1.00 79.44 70 ASP A O 1
ATOM 549 N N . GLU A 1 71 ? 7.605 3.625 -16.890 1.00 79.19 71 GLU A N 1
ATOM 550 C CA . GLU A 1 71 ? 6.222 3.468 -16.450 1.00 79.19 71 GLU A CA 1
ATOM 551 C C . GLU A 1 71 ? 5.709 2.024 -16.556 1.00 79.19 71 GLU A C 1
ATOM 553 O O . GLU A 1 71 ? 4.881 1.599 -15.744 1.00 79.19 71 GLU A O 1
ATOM 558 N N . THR A 1 72 ? 6.206 1.251 -17.519 1.00 79.31 72 THR A N 1
ATOM 559 C CA . THR A 1 72 ? 5.810 -0.150 -17.697 1.00 79.31 72 THR A CA 1
ATOM 560 C C . THR A 1 72 ? 6.326 -0.985 -16.534 1.00 79.31 72 THR A C 1
ATOM 562 O O . THR A 1 72 ? 5.556 -1.737 -15.929 1.00 79.31 72 THR A O 1
ATOM 565 N N . ALA A 1 73 ? 7.590 -0.783 -16.157 1.00 74.44 73 ALA A N 1
ATOM 566 C CA . ALA A 1 73 ? 8.182 -1.432 -14.996 1.00 74.44 73 ALA A CA 1
ATOM 567 C C . ALA A 1 73 ? 7.449 -1.042 -13.702 1.00 74.44 73 ALA A C 1
ATOM 569 O O . ALA A 1 73 ? 7.136 -1.909 -12.888 1.00 74.44 73 ALA A O 1
ATOM 570 N N . TRP A 1 74 ? 7.047 0.226 -13.536 1.00 75.19 74 TRP A N 1
ATOM 571 C CA . TRP A 1 74 ? 6.237 0.631 -12.377 1.00 75.19 74 TRP A CA 1
ATOM 572 C C . TRP A 1 74 ? 4.906 -0.093 -12.293 1.00 75.19 74 TRP A C 1
ATOM 574 O O . TRP A 1 74 ? 4.494 -0.462 -11.194 1.00 75.19 74 TRP A O 1
ATOM 584 N N . ARG A 1 75 ? 4.215 -0.263 -13.424 1.00 74.62 75 ARG A N 1
ATOM 585 C CA . ARG A 1 75 ? 2.930 -0.971 -13.474 1.00 74.62 75 ARG A CA 1
ATOM 586 C C . ARG A 1 75 ? 3.105 -2.444 -13.126 1.00 74.62 75 ARG A C 1
ATOM 588 O O . ARG A 1 75 ? 2.317 -2.965 -12.348 1.00 74.62 75 ARG A O 1
ATOM 595 N N . ALA A 1 76 ? 4.149 -3.082 -13.646 1.00 72.44 76 ALA A N 1
ATOM 596 C CA . ALA A 1 76 ? 4.461 -4.476 -13.345 1.00 72.44 76 ALA A CA 1
ATOM 597 C C . ALA A 1 76 ? 4.861 -4.682 -11.871 1.00 72.44 76 ALA A C 1
ATOM 599 O O . ALA A 1 76 ? 4.406 -5.624 -11.225 1.00 72.44 76 ALA A O 1
ATOM 600 N N . ALA A 1 77 ? 5.654 -3.771 -11.305 1.00 66.94 77 ALA A N 1
ATOM 601 C CA . ALA A 1 77 ? 6.069 -3.828 -9.904 1.00 66.94 77 ALA A CA 1
ATOM 602 C C . ALA A 1 77 ? 4.954 -3.427 -8.921 1.00 66.94 77 ALA A C 1
ATOM 604 O O . ALA A 1 77 ? 5.017 -3.766 -7.742 1.00 66.94 77 ALA A O 1
ATOM 605 N N . ASN A 1 78 ? 3.929 -2.708 -9.389 1.00 68.12 78 ASN A N 1
ATOM 606 C CA . ASN A 1 78 ? 2.797 -2.257 -8.586 1.00 68.12 78 ASN A CA 1
ATOM 607 C C . ASN A 1 78 ? 1.479 -2.725 -9.225 1.00 68.12 78 ASN A C 1
ATOM 609 O O . ASN A 1 78 ? 0.746 -1.901 -9.773 1.00 68.12 78 ASN A O 1
ATOM 613 N N . PRO A 1 79 ? 1.110 -4.012 -9.123 1.00 66.38 79 PRO A N 1
ATOM 614 C CA . PRO A 1 79 ? -0.151 -4.527 -9.673 1.00 66.38 79 PRO A CA 1
ATOM 615 C C . PRO A 1 79 ? -1.387 -3.841 -9.076 1.00 66.38 79 PRO A C 1
ATOM 617 O O . PRO A 1 79 ? -2.449 -3.817 -9.686 1.00 66.38 79 PRO A O 1
ATOM 620 N N . ALA A 1 80 ? -1.241 -3.214 -7.907 1.00 58.00 80 ALA A N 1
ATOM 621 C CA . ALA A 1 80 ? -2.282 -2.416 -7.276 1.00 58.00 80 ALA A CA 1
ATOM 622 C C . ALA A 1 80 ? -2.186 -0.898 -7.583 1.00 58.00 80 ALA A C 1
ATOM 624 O O . ALA A 1 80 ? -2.821 -0.068 -6.916 1.00 58.00 80 ALA A O 1
ATOM 625 N N . LEU A 1 81 ? -1.401 -0.499 -8.591 1.00 65.50 81 LEU A N 1
ATOM 626 C CA . LEU A 1 81 ? -1.382 0.859 -9.137 1.00 65.50 81 LEU A CA 1
ATOM 627 C C . LEU A 1 81 ? -2.724 1.162 -9.816 1.00 65.50 81 LEU A C 1
ATOM 629 O O . LEU A 1 81 ? -3.172 0.431 -10.689 1.00 65.50 81 LEU A O 1
ATOM 633 N N . GLY A 1 82 ? -3.382 2.244 -9.399 1.00 64.25 82 GLY A N 1
ATOM 634 C CA . GLY A 1 82 ? -4.778 2.545 -9.735 1.00 64.25 82 GLY A CA 1
ATOM 635 C C . GLY A 1 82 ? -5.761 2.189 -8.613 1.00 64.25 82 GLY A C 1
ATOM 636 O O . GLY A 1 82 ? -6.725 2.920 -8.411 1.00 64.25 82 GLY A O 1
ATOM 637 N N . LEU A 1 83 ? -5.471 1.161 -7.804 1.00 63.94 83 LEU A N 1
ATOM 638 C CA . LEU A 1 83 ? -6.274 0.780 -6.631 1.00 63.94 83 LEU A CA 1
ATOM 639 C C . LEU A 1 83 ? -5.797 1.504 -5.366 1.00 63.94 83 LEU A C 1
ATOM 641 O O . LEU A 1 83 ? -6.587 2.141 -4.665 1.00 63.94 83 LEU A O 1
ATOM 645 N N . PHE A 1 84 ? -4.491 1.478 -5.085 1.00 52.44 84 PHE A N 1
ATOM 646 C CA . PHE A 1 84 ? -3.906 2.128 -3.909 1.00 52.44 84 PHE A CA 1
ATOM 647 C C . PHE A 1 84 ? -3.369 3.504 -4.152 1.00 52.44 84 PHE A C 1
ATOM 649 O O . PHE A 1 84 ? -3.570 4.372 -3.314 1.00 52.44 84 PHE A O 1
ATOM 656 N N . ARG A 1 85 ? -2.666 3.710 -5.258 1.00 62.31 85 ARG A N 1
ATOM 657 C CA . ARG A 1 85 ? -2.082 4.991 -5.653 1.00 62.31 85 ARG A CA 1
ATOM 658 C C . ARG A 1 85 ? -2.702 5.408 -6.968 1.00 62.31 85 ARG A C 1
ATOM 660 O O . ARG A 1 85 ? -2.889 4.569 -7.841 1.00 62.31 85 ARG A O 1
ATOM 667 N N . SER A 1 86 ? -3.049 6.688 -7.078 1.00 77.00 86 SER A N 1
ATOM 668 C CA . SER A 1 86 ? -3.454 7.220 -8.376 1.00 77.00 86 SER A CA 1
ATOM 669 C C . SER A 1 86 ? -2.252 7.132 -9.311 1.00 77.00 86 SER A C 1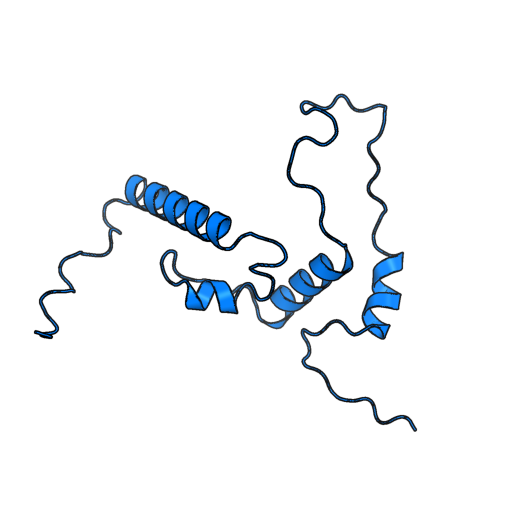
ATOM 671 O O . SER A 1 86 ? -1.126 7.414 -8.889 1.00 77.00 86 SER A O 1
ATOM 673 N N . ARG A 1 87 ? -2.497 6.744 -10.564 1.00 79.69 87 ARG A N 1
ATOM 674 C CA . ARG A 1 87 ? -1.473 6.753 -11.610 1.00 79.69 87 ARG A CA 1
ATOM 675 C C . ARG A 1 87 ? -0.857 8.146 -11.725 1.00 79.69 87 ARG A C 1
ATOM 677 O O . ARG A 1 87 ? 0.359 8.271 -11.661 1.00 79.69 87 ARG A O 1
ATOM 684 N N . ASP A 1 88 ? -1.693 9.182 -11.740 1.00 82.81 88 ASP A N 1
ATOM 685 C CA . ASP A 1 88 ? -1.241 10.572 -11.816 1.00 82.81 88 ASP A CA 1
ATOM 686 C C . ASP A 1 88 ? -0.375 10.974 -10.623 1.00 82.81 88 ASP A C 1
ATOM 688 O O . ASP A 1 88 ? 0.595 11.715 -10.775 1.00 82.81 88 ASP A O 1
ATOM 692 N N . ASP A 1 89 ? -0.712 10.493 -9.426 1.00 80.44 89 ASP A N 1
ATOM 693 C CA . ASP A 1 89 ? 0.062 10.777 -8.218 1.00 80.44 89 ASP A CA 1
ATOM 694 C C . ASP A 1 89 ? 1.436 10.093 -8.263 1.00 80.44 89 ASP A C 1
ATOM 696 O O . ASP A 1 89 ? 2.453 10.732 -7.984 1.00 80.44 89 ASP A O 1
ATOM 700 N N . LEU A 1 90 ? 1.494 8.832 -8.710 1.00 79.94 90 LEU A N 1
ATOM 701 C CA . LEU A 1 90 ? 2.764 8.131 -8.900 1.00 79.94 90 LEU A CA 1
ATOM 702 C C . LEU A 1 90 ? 3.623 8.832 -9.961 1.00 79.94 90 LEU A C 1
ATOM 704 O O . LEU A 1 90 ? 4.794 9.108 -9.711 1.00 79.94 90 LEU A O 1
ATOM 708 N N . THR A 1 91 ? 3.042 9.215 -11.100 1.00 84.25 91 THR A N 1
ATOM 709 C CA . THR A 1 91 ? 3.743 9.968 -12.148 1.00 84.25 91 THR A CA 1
ATOM 710 C C . THR A 1 91 ? 4.292 11.295 -11.618 1.00 84.25 91 THR A C 1
ATOM 712 O O . THR A 1 91 ? 5.436 11.658 -11.905 1.00 84.25 91 THR A O 1
ATOM 715 N N . LYS A 1 92 ? 3.516 12.033 -10.810 1.00 87.06 92 LYS A N 1
ATOM 716 C CA . LYS A 1 92 ? 3.969 13.286 -10.179 1.00 87.06 92 LYS A CA 1
ATOM 717 C C . LYS A 1 92 ? 5.141 13.046 -9.226 1.00 87.06 92 LYS A C 1
ATOM 719 O O . LYS A 1 92 ? 6.121 13.793 -9.284 1.00 87.06 92 LYS A O 1
ATOM 724 N N . GLN A 1 93 ? 5.067 12.003 -8.402 1.00 83.31 93 GLN A N 1
ATOM 725 C CA . GLN A 1 93 ? 6.119 11.630 -7.453 1.00 83.31 93 GLN A CA 1
ATOM 726 C C . GLN A 1 93 ? 7.405 11.202 -8.162 1.00 83.31 93 GLN A C 1
ATOM 728 O O . GLN A 1 93 ? 8.474 11.692 -7.807 1.00 83.31 93 GLN A O 1
ATOM 733 N N . MET A 1 94 ? 7.317 10.380 -9.211 1.00 85.00 94 MET A N 1
ATOM 734 C CA . MET A 1 94 ? 8.487 9.953 -9.988 1.00 85.00 94 MET A CA 1
ATOM 735 C C . MET A 1 94 ? 9.161 11.134 -10.687 1.00 85.00 94 MET A C 1
ATOM 737 O O . MET A 1 94 ? 10.378 11.290 -10.613 1.00 85.00 94 MET A O 1
ATOM 741 N N . ARG A 1 95 ? 8.379 12.067 -11.248 1.00 85.81 95 ARG A N 1
ATOM 742 C CA . ARG A 1 95 ? 8.913 13.326 -11.798 1.00 85.81 95 ARG A CA 1
ATOM 743 C C . ARG A 1 95 ? 9.600 14.181 -10.732 1.00 85.81 95 ARG A C 1
ATOM 745 O O . ARG A 1 95 ? 10.638 14.783 -11.003 1.00 85.81 95 ARG A O 1
ATOM 752 N N . GLN A 1 96 ? 9.028 14.277 -9.532 1.00 86.25 96 GLN A N 1
ATOM 753 C CA . GLN A 1 96 ? 9.646 15.002 -8.421 1.00 86.25 96 GLN A CA 1
ATOM 754 C C . GLN A 1 96 ? 10.952 14.336 -7.970 1.00 86.25 96 GLN A C 1
ATOM 756 O O . GLN A 1 96 ? 11.945 15.041 -7.789 1.00 86.25 96 GLN A O 1
ATOM 761 N N . ALA A 1 97 ? 10.971 13.008 -7.854 1.00 83.06 97 ALA A N 1
ATOM 762 C CA . ALA A 1 97 ? 12.158 12.228 -7.525 1.00 83.06 97 ALA A CA 1
ATOM 763 C C . ALA A 1 97 ? 13.252 12.396 -8.586 1.00 83.06 97 ALA A C 1
ATOM 765 O O . ALA A 1 97 ? 14.390 12.693 -8.239 1.00 83.06 97 ALA A O 1
ATOM 766 N N . GLY A 1 98 ? 12.900 12.333 -9.874 1.00 85.06 98 GLY A N 1
ATOM 767 C CA . GLY A 1 98 ? 13.832 12.576 -10.975 1.00 85.06 98 GLY A CA 1
ATOM 768 C C . GLY A 1 98 ? 14.440 13.981 -10.929 1.00 85.06 98 GLY A C 1
ATOM 769 O O . GLY A 1 98 ? 15.650 14.140 -11.085 1.00 85.06 98 GLY A O 1
ATOM 770 N N . ARG A 1 99 ? 13.639 15.014 -10.621 1.00 86.69 99 ARG A N 1
ATOM 771 C CA . ARG A 1 99 ? 14.157 16.379 -10.405 1.00 86.69 99 ARG A CA 1
ATOM 772 C C . ARG A 1 99 ? 15.098 16.459 -9.203 1.00 86.69 99 ARG A C 1
ATOM 774 O O . ARG A 1 99 ? 16.115 17.143 -9.284 1.00 86.69 99 ARG A O 1
ATOM 781 N N . ALA A 1 100 ? 14.765 15.795 -8.098 1.00 85.19 100 ALA A N 1
ATOM 782 C CA . ALA A 1 100 ? 15.610 15.763 -6.908 1.00 85.19 100 ALA A CA 1
ATOM 783 C C . ALA A 1 100 ? 16.940 15.041 -7.180 1.00 85.19 100 ALA A C 1
ATOM 785 O O . ALA A 1 100 ? 17.997 15.556 -6.817 1.00 85.19 100 ALA A O 1
ATOM 786 N N . LEU A 1 101 ? 16.901 13.911 -7.892 1.00 80.38 101 LEU A N 1
ATOM 787 C CA . LEU A 1 101 ? 18.085 13.161 -8.303 1.00 80.38 101 LEU A CA 1
ATOM 788 C C . LEU A 1 101 ? 18.973 13.997 -9.230 1.00 80.38 101 LEU A C 1
ATOM 790 O O . LEU A 1 101 ? 20.163 14.121 -8.976 1.00 80.38 101 LEU A O 1
ATOM 794 N N . ALA A 1 102 ? 18.392 14.660 -10.234 1.00 80.56 102 ALA A N 1
ATOM 795 C CA . ALA A 1 102 ? 19.131 15.521 -11.161 1.00 80.56 102 ALA A CA 1
ATOM 796 C C . ALA A 1 102 ? 19.760 16.757 -10.492 1.00 80.56 102 ALA A C 1
ATOM 798 O O . ALA A 1 102 ? 20.733 17.303 -11.013 1.00 80.56 102 ALA A O 1
ATOM 799 N N . ARG A 1 103 ? 19.200 17.221 -9.364 1.00 85.38 103 ARG A N 1
ATOM 800 C CA . ARG A 1 103 ? 19.806 18.266 -8.522 1.00 85.38 103 ARG A CA 1
ATOM 801 C C . ARG A 1 103 ? 20.966 17.720 -7.694 1.00 85.38 103 ARG A C 1
ATOM 803 O O . ARG A 1 103 ? 21.974 18.398 -7.561 1.00 85.38 103 ARG A O 1
ATOM 810 N N . ARG A 1 104 ? 20.813 16.516 -7.138 1.00 83.62 104 ARG A N 1
ATOM 811 C CA . ARG A 1 104 ? 21.799 15.890 -6.247 1.00 83.62 104 ARG A CA 1
ATOM 812 C C . ARG A 1 104 ? 22.994 15.299 -7.000 1.00 83.62 104 ARG A C 1
ATOM 814 O O . ARG A 1 104 ? 24.106 15.352 -6.494 1.00 83.62 104 ARG A O 1
ATOM 821 N N . TYR A 1 105 ? 22.770 14.779 -8.206 1.00 77.06 105 TYR A N 1
ATOM 822 C CA . TYR A 1 105 ? 23.774 14.119 -9.042 1.00 77.06 105 TYR A CA 1
ATOM 823 C C . TYR A 1 105 ? 23.726 14.663 -10.483 1.00 77.06 105 TYR A C 1
ATOM 825 O O . TYR A 1 105 ? 23.204 14.009 -11.388 1.00 77.06 105 TYR A O 1
ATOM 833 N N . PRO A 1 106 ? 24.267 15.868 -10.736 1.00 70.12 106 PRO A N 1
ATOM 834 C CA . PRO A 1 106 ? 24.188 16.518 -12.047 1.00 70.12 106 PRO A CA 1
ATOM 835 C C . PRO A 1 106 ? 24.919 15.753 -13.166 1.00 70.12 106 PRO A C 1
ATOM 837 O O . PRO A 1 106 ? 24.530 15.873 -14.327 1.00 70.12 106 PRO A O 1
ATOM 840 N N . ALA A 1 107 ? 25.919 14.931 -12.823 1.00 67.31 107 ALA A N 1
ATOM 841 C CA . ALA A 1 107 ? 26.656 14.079 -13.762 1.00 67.31 107 ALA A CA 1
ATOM 842 C C . ALA A 1 107 ? 25.875 12.831 -14.227 1.00 67.31 107 ALA A C 1
ATOM 844 O O . ALA A 1 107 ? 26.238 12.232 -15.230 1.00 67.31 107 ALA A O 1
ATOM 845 N N . GLN A 1 108 ? 24.788 12.454 -13.540 1.00 57.47 108 GLN A N 1
ATOM 846 C CA . GLN A 1 108 ? 23.941 11.302 -13.892 1.00 57.47 108 GLN A CA 1
ATOM 847 C C . GLN A 1 108 ? 22.720 11.699 -14.737 1.00 57.47 108 GLN A C 1
ATOM 849 O O . GLN A 1 108 ? 21.770 10.930 -14.878 1.00 57.47 108 GLN A O 1
ATOM 854 N N . ARG A 1 109 ? 22.704 12.918 -15.297 1.00 56.97 109 ARG A N 1
ATOM 855 C CA . ARG A 1 109 ? 21.653 13.314 -16.239 1.00 56.97 109 ARG A CA 1
ATOM 856 C C . ARG A 1 109 ? 21.704 12.372 -17.444 1.00 56.97 109 ARG A C 1
ATOM 858 O O . ARG A 1 109 ? 22.762 12.298 -18.068 1.00 56.97 109 ARG A O 1
ATOM 865 N N . PRO A 1 110 ? 20.594 11.714 -17.829 1.00 51.44 110 PRO A N 1
ATOM 866 C CA . PRO A 1 110 ? 20.580 10.940 -19.058 1.00 51.44 110 PRO A CA 1
ATOM 867 C C . PRO A 1 110 ? 20.976 11.879 -20.198 1.00 51.44 110 PRO A C 1
ATOM 869 O O . PRO A 1 110 ? 20.358 12.931 -20.410 1.00 51.44 110 PRO A O 1
ATOM 872 N N . HIS A 1 111 ? 22.080 11.557 -20.870 1.00 46.94 111 HIS A N 1
ATOM 873 C CA . HIS A 1 111 ? 22.616 12.391 -21.929 1.00 46.94 111 HIS A CA 1
ATOM 874 C C . HIS A 1 111 ? 21.551 12.538 -23.020 1.00 46.94 111 HIS A C 1
ATOM 876 O O . HIS A 1 111 ? 21.267 11.608 -23.770 1.00 46.94 111 HIS A O 1
ATOM 882 N N . ARG A 1 112 ? 21.011 13.753 -23.182 1.00 51.47 112 ARG A N 1
ATOM 883 C CA . ARG A 1 112 ? 20.127 14.133 -24.303 1.00 51.47 112 ARG A CA 1
ATOM 884 C C . ARG A 1 112 ? 20.748 13.896 -25.694 1.00 51.47 112 ARG A C 1
ATOM 886 O O . ARG A 1 112 ? 20.069 14.085 -26.697 1.00 51.47 112 ARG A O 1
ATOM 893 N N . ARG A 1 113 ? 22.018 13.484 -25.779 1.00 46.00 113 ARG A N 1
ATOM 894 C CA . ARG A 1 113 ? 22.754 13.233 -27.027 1.00 46.00 113 ARG A CA 1
ATOM 895 C C . ARG A 1 113 ? 22.517 11.856 -27.666 1.00 46.00 113 ARG A C 1
ATOM 897 O O . ARG A 1 113 ? 23.038 11.637 -28.749 1.00 46.00 113 ARG A O 1
ATOM 904 N N . ALA A 1 114 ? 21.698 10.974 -27.092 1.00 46.59 114 ALA A N 1
ATOM 905 C CA . ALA A 1 114 ? 21.422 9.653 -27.681 1.00 46.59 114 ALA A CA 1
ATOM 906 C C . ALA A 1 114 ? 20.140 9.568 -28.545 1.00 46.59 114 ALA A C 1
ATOM 908 O O . ALA A 1 114 ? 19.712 8.474 -28.889 1.00 46.59 114 ALA A O 1
ATOM 909 N N . ARG A 1 115 ? 19.507 10.694 -28.915 1.00 47.06 115 ARG A N 1
ATOM 910 C CA . ARG A 1 115 ? 18.328 10.704 -29.817 1.00 47.06 115 ARG A CA 1
ATOM 911 C C . ARG A 1 115 ? 18.596 11.201 -31.242 1.00 47.06 115 ARG A C 1
ATOM 913 O O . ARG A 1 115 ? 17.674 11.241 -32.040 1.00 47.06 115 ARG A O 1
ATOM 920 N N . ARG A 1 116 ? 19.844 11.538 -31.588 1.00 46.09 116 ARG A N 1
ATOM 921 C CA . ARG A 1 116 ? 20.239 11.931 -32.960 1.00 46.09 116 ARG A CA 1
ATOM 922 C C . ARG A 1 116 ? 21.172 10.918 -33.643 1.00 46.09 116 ARG A C 1
ATOM 924 O O . ARG A 1 116 ? 21.772 11.242 -34.656 1.00 46.09 116 ARG A O 1
ATOM 931 N N . ALA A 1 117 ? 21.311 9.719 -33.071 1.00 45.16 117 ALA A N 1
ATOM 932 C CA . ALA A 1 117 ? 22.178 8.650 -33.585 1.00 45.16 117 ALA A CA 1
ATOM 933 C C . ALA A 1 117 ? 21.410 7.402 -34.070 1.00 45.16 117 ALA A C 1
ATOM 935 O O . ALA A 1 117 ? 22.023 6.457 -34.547 1.00 45.16 117 ALA A O 1
ATOM 936 N N . LEU A 1 118 ? 20.078 7.401 -33.984 1.00 48.75 118 LEU A N 1
ATOM 937 C CA . LEU A 1 118 ? 19.213 6.374 -34.568 1.00 48.75 118 LEU A CA 1
ATOM 938 C C . LEU A 1 118 ? 18.246 7.098 -35.498 1.00 48.75 118 LEU A C 1
ATOM 940 O O . LEU A 1 118 ? 17.228 7.618 -35.049 1.00 48.75 118 LEU A O 1
ATOM 944 N N . GLY A 1 119 ? 18.644 7.241 -36.761 1.00 48.66 119 GLY A N 1
ATOM 945 C CA . GLY A 1 119 ? 17.856 7.922 -37.778 1.00 48.66 119 GLY A CA 1
ATOM 946 C C . GLY A 1 119 ? 16.476 7.294 -37.910 1.00 48.66 119 GLY A C 1
ATOM 947 O O . GLY A 1 119 ? 16.357 6.164 -38.369 1.00 48.66 119 GLY A O 1
ATOM 948 N N . GLN A 1 120 ? 15.451 8.040 -37.519 1.00 47.31 120 GLN A N 1
ATOM 949 C CA . GLN A 1 120 ? 14.092 7.883 -38.015 1.00 47.31 120 GLN A CA 1
ATOM 950 C C . GLN A 1 120 ? 13.570 9.287 -38.324 1.00 47.31 120 GLN A C 1
ATOM 952 O O . GLN A 1 120 ? 13.848 10.221 -37.568 1.00 47.31 120 GLN A O 1
ATOM 957 N N . GLN A 1 121 ? 12.974 9.390 -39.512 1.00 48.25 121 GLN A N 1
ATOM 958 C CA . GLN A 1 121 ? 12.664 10.598 -40.284 1.00 48.25 121 GLN A CA 1
ATOM 959 C C . GLN A 1 121 ? 11.804 11.619 -39.536 1.00 48.25 121 GLN A C 1
ATOM 961 O O . GLN A 1 121 ? 10.922 11.200 -38.755 1.00 48.25 121 GLN A O 1
#

Sequence (121 aa):
MATGKRVDAWVVTDDLWARAEPLIPVRERPATTEYRRRAGAGRPPKPARLVFEAVVYILRTGCQGCALDDETAWRAANPALGLFRSRDDLTKQMRQAGRALARRYPAQRPHRRARRALGQQ